Protein AF-A0A9C9NB02-F1 (afdb_monomer_lite)

Sequence (155 aa):
MDPIYIKGEVRAGHWSQAQEFPADEQEHFYAPAPTHLYPGLYALRVVGPSMDIIFPDKTILMVAPLHEYFGPIETGLFVIAQRVHDGLFETTVKQLEIIDGRYWLWPKSTRPEFISPIEIPPPEDWDTQPPTAGVAEGIYIIAVVVGSYRSEIPS

Structure (mmCIF, N/CA/C/O backbone):
data_AF-A0A9C9NB02-F1
#
_entry.id   AF-A0A9C9NB02-F1
#
loop_
_atom_site.group_PDB
_atom_site.id
_atom_site.type_symbol
_atom_site.label_atom_id
_atom_site.label_alt_id
_atom_site.label_comp_id
_atom_site.label_asym_id
_atom_site.label_entity_id
_atom_site.label_seq_id
_atom_site.pdbx_PDB_ins_code
_atom_site.Cartn_x
_atom_site.Cartn_y
_atom_site.Cartn_z
_atom_site.occupancy
_atom_site.B_iso_or_equiv
_atom_site.auth_seq_id
_atom_site.auth_comp_id
_atom_site.auth_asym_id
_atom_site.auth_atom_id
_atom_site.pdbx_PDB_model_num
ATOM 1 N N . MET A 1 1 ? -0.778 -7.088 24.717 1.00 76.75 1 MET A N 1
ATOM 2 C CA . MET A 1 1 ? -0.901 -6.891 23.262 1.00 76.75 1 MET A CA 1
ATOM 3 C C . MET A 1 1 ? -0.793 -5.408 23.043 1.00 76.75 1 MET A C 1
ATOM 5 O O . MET A 1 1 ? -1.555 -4.679 23.668 1.00 76.75 1 MET A O 1
ATOM 9 N N . ASP A 1 2 ? 0.188 -4.990 22.258 1.00 86.12 2 ASP A N 1
ATOM 10 C CA . ASP A 1 2 ? 0.408 -3.576 21.973 1.00 86.12 2 ASP A CA 1
ATOM 11 C C . ASP A 1 2 ? -0.630 -3.090 20.950 1.00 86.12 2 ASP A C 1
ATOM 13 O O . ASP A 1 2 ? -1.091 -3.894 20.130 1.00 86.12 2 ASP A O 1
ATOM 17 N N . PRO A 1 3 ? -1.065 -1.821 21.027 1.00 93.00 3 PRO A N 1
ATOM 18 C CA . PRO A 1 3 ? -1.988 -1.265 20.050 1.00 93.00 3 PRO A CA 1
ATOM 19 C C . PRO A 1 3 ? -1.316 -1.165 18.677 1.00 93.00 3 PRO A C 1
ATOM 21 O O . PRO A 1 3 ? -0.156 -0.769 18.568 1.00 93.00 3 PRO A O 1
ATOM 24 N N . ILE A 1 4 ? -2.067 -1.488 17.627 1.00 95.62 4 ILE A N 1
ATOM 25 C CA . ILE A 1 4 ? -1.642 -1.319 16.237 1.00 95.62 4 ILE A CA 1
ATOM 26 C C . ILE A 1 4 ? -2.368 -0.101 15.683 1.00 95.62 4 ILE A C 1
ATOM 28 O O . ILE A 1 4 ? -3.599 -0.090 15.609 1.00 95.62 4 ILE A O 1
ATOM 32 N N . TYR A 1 5 ? -1.605 0.921 15.307 1.00 97.06 5 TYR A N 1
ATOM 33 C CA . TYR A 1 5 ? -2.147 2.185 14.817 1.00 97.06 5 TYR A CA 1
ATOM 34 C C . TYR A 1 5 ? -2.460 2.118 13.326 1.00 97.06 5 TYR A C 1
ATOM 36 O O . TYR A 1 5 ? -1.623 1.706 12.521 1.00 97.06 5 TYR A O 1
ATOM 44 N N . ILE A 1 6 ? -3.663 2.554 12.964 1.00 97.31 6 ILE A N 1
ATOM 45 C CA . ILE A 1 6 ? -4.089 2.777 11.587 1.00 97.31 6 ILE A CA 1
ATOM 46 C C . ILE A 1 6 ? -3.586 4.161 11.194 1.00 97.31 6 ILE A C 1
ATOM 48 O O . ILE A 1 6 ? -4.174 5.181 11.548 1.00 97.31 6 ILE A O 1
ATOM 52 N N . LYS A 1 7 ? -2.467 4.185 10.475 1.00 97.50 7 LYS A N 1
ATOM 53 C CA . LYS A 1 7 ? -1.763 5.421 10.134 1.00 97.50 7 LYS A CA 1
ATOM 54 C C . LYS A 1 7 ? -2.278 6.095 8.875 1.00 97.50 7 LYS A C 1
ATOM 56 O O . LYS A 1 7 ? -1.855 7.199 8.581 1.00 97.50 7 LYS A O 1
ATOM 61 N N . GLY A 1 8 ? -3.151 5.45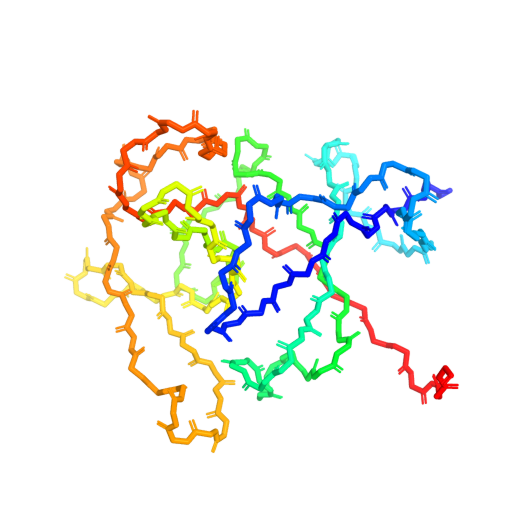6 8.108 1.00 96.69 8 GLY A N 1
ATOM 62 C CA . GLY A 1 8 ? -3.615 6.013 6.846 1.00 96.69 8 GLY A CA 1
ATOM 63 C C . GLY A 1 8 ? -4.461 5.041 6.044 1.00 96.69 8 GLY A C 1
ATOM 64 O O . GLY A 1 8 ? -4.931 4.012 6.543 1.00 96.69 8 GLY A O 1
ATOM 65 N N . GLU A 1 9 ? -4.616 5.369 4.768 1.00 97.38 9 GLU A N 1
ATOM 66 C CA . GLU A 1 9 ? -5.413 4.611 3.812 1.00 97.38 9 GLU A CA 1
ATOM 67 C C . GLU A 1 9 ? -4.578 4.161 2.617 1.00 97.38 9 GLU A C 1
ATOM 69 O O . GLU A 1 9 ? -3.658 4.846 2.170 1.00 97.38 9 GLU A O 1
ATOM 74 N N . VAL A 1 10 ? -4.954 3.013 2.057 1.00 97.62 10 VAL A N 1
ATOM 75 C CA . VAL A 1 10 ? -4.538 2.600 0.719 1.00 97.62 10 VAL A CA 1
ATOM 76 C C . VAL A 1 10 ? -5.717 2.742 -0.231 1.00 97.62 10 VAL A C 1
ATOM 78 O O . VAL A 1 10 ? -6.719 2.034 -0.117 1.00 97.62 10 VAL A O 1
ATOM 81 N N . ARG A 1 11 ? -5.598 3.674 -1.179 1.00 97.31 11 ARG A N 1
ATOM 82 C CA . ARG A 1 11 ? -6.671 4.068 -2.089 1.00 97.31 11 ARG A CA 1
ATOM 83 C C . ARG A 1 11 ? -6.122 4.343 -3.483 1.00 97.31 11 ARG A C 1
ATOM 85 O O . ARG A 1 11 ? -5.557 5.397 -3.753 1.00 97.31 11 ARG A O 1
ATOM 92 N N . ALA A 1 12 ? -6.338 3.395 -4.390 1.00 94.62 12 ALA A N 1
ATOM 93 C CA . ALA A 1 12 ? -5.976 3.583 -5.790 1.00 94.62 12 ALA A CA 1
ATOM 94 C C . ALA A 1 12 ? -6.796 4.715 -6.434 1.00 94.62 12 ALA A C 1
ATOM 96 O O . ALA A 1 12 ? -7.998 4.849 -6.200 1.00 94.62 12 ALA A O 1
ATOM 97 N N . GLY A 1 13 ? -6.126 5.514 -7.255 1.00 94.06 13 GLY A N 1
ATOM 98 C CA . GLY A 1 13 ? -6.627 6.708 -7.924 1.00 94.06 13 GLY A CA 1
ATOM 99 C C . GLY A 1 13 ? -6.657 7.968 -7.057 1.00 94.06 13 GLY A C 1
ATOM 100 O O . GLY A 1 13 ? -7.061 9.013 -7.562 1.00 94.06 13 GLY A O 1
ATOM 101 N N . HIS A 1 14 ? -6.268 7.901 -5.778 1.00 95.88 14 HIS A N 1
ATOM 102 C CA . HIS A 1 14 ? -6.333 9.042 -4.866 1.00 95.88 14 HIS A CA 1
ATOM 103 C C . HIS A 1 14 ? -4.944 9.593 -4.540 1.00 95.88 14 HIS A C 1
ATOM 105 O O . HIS A 1 14 ? -4.119 8.907 -3.941 1.00 95.88 14 HIS A O 1
ATOM 111 N N . TRP A 1 15 ? -4.730 10.860 -4.887 1.00 95.19 15 TRP A N 1
ATOM 112 C CA . TRP A 1 15 ? -3.475 11.579 -4.685 1.00 95.19 15 TRP A CA 1
ATOM 113 C C . TRP A 1 15 ? -3.594 12.537 -3.497 1.00 95.19 15 TRP A C 1
ATOM 115 O O . TRP A 1 15 ? -4.548 13.310 -3.416 1.00 95.19 15 TRP A O 1
ATOM 125 N N . SER A 1 16 ? -2.634 12.487 -2.576 1.00 92.75 16 SER A N 1
ATOM 126 C CA . SER A 1 16 ? -2.619 13.260 -1.328 1.00 92.75 16 SER A CA 1
ATOM 127 C C . SER A 1 16 ? -1.244 13.871 -1.069 1.00 92.75 16 SER A C 1
ATOM 129 O O . SER A 1 16 ? -0.225 13.301 -1.443 1.00 92.75 16 SER A O 1
ATOM 131 N N . GLN A 1 17 ? -1.198 15.016 -0.389 1.00 90.12 17 GLN A N 1
ATOM 132 C CA . GLN A 1 17 ? 0.057 15.583 0.123 1.00 90.12 17 GLN A CA 1
ATOM 133 C C . GLN A 1 17 ? 0.534 14.879 1.402 1.00 90.12 17 GLN A C 1
ATOM 135 O O . GLN A 1 17 ? 1.732 14.818 1.664 1.00 90.12 17 GLN A O 1
ATOM 140 N N . ALA A 1 18 ? -0.400 14.354 2.197 1.00 87.19 18 ALA A N 1
ATOM 141 C CA . ALA A 1 18 ? -0.111 13.629 3.429 1.00 87.19 18 ALA A CA 1
ATOM 142 C C . ALA A 1 18 ? -0.054 12.120 3.162 1.00 87.19 18 ALA A C 1
ATOM 144 O O . ALA A 1 18 ? -0.953 11.572 2.518 1.00 87.19 18 ALA A O 1
ATOM 145 N N . GLN A 1 19 ? 0.992 11.465 3.672 1.00 85.50 19 GLN A N 1
ATOM 146 C CA . GLN A 1 19 ? 1.167 10.009 3.593 1.00 85.50 19 GLN A CA 1
ATOM 147 C C . GLN A 1 19 ? 0.506 9.273 4.762 1.00 85.50 19 GLN A C 1
ATOM 149 O O . GLN A 1 19 ? 0.022 8.157 4.588 1.00 85.50 19 GLN A O 1
ATOM 154 N N . GLU A 1 20 ? 0.477 9.912 5.932 1.00 92.62 20 GLU A N 1
ATOM 155 C CA . GLU A 1 20 ? -0.130 9.404 7.158 1.00 92.62 20 GLU A CA 1
ATOM 156 C C . GLU A 1 20 ? -1.136 10.422 7.711 1.00 92.62 20 GLU A C 1
ATOM 158 O O . GLU A 1 20 ? -1.032 11.628 7.465 1.00 92.62 20 GLU A O 1
ATOM 163 N N . PHE A 1 21 ? -2.094 9.928 8.488 1.00 93.88 21 PHE A N 1
ATOM 164 C CA . PHE A 1 21 ? -2.966 10.737 9.321 1.00 93.88 21 PHE A CA 1
ATOM 165 C C . PHE A 1 21 ? -2.172 11.422 10.442 1.00 93.88 21 PHE A C 1
ATOM 167 O O . PHE A 1 21 ? -1.227 10.821 10.977 1.00 93.88 21 PHE A O 1
ATOM 174 N N . PRO A 1 22 ? -2.574 12.640 10.851 1.00 93.69 22 PRO A N 1
ATOM 175 C CA . PRO A 1 22 ? -2.103 13.261 12.085 1.00 93.69 22 PRO A CA 1
ATOM 176 C C . PRO A 1 22 ? -2.223 12.303 13.275 1.00 93.69 22 PRO A C 1
ATOM 178 O O . PRO A 1 22 ? -3.174 11.531 13.365 1.00 93.69 22 PRO A O 1
ATOM 181 N N . ALA A 1 23 ? -1.258 12.335 14.197 1.00 93.00 23 ALA A N 1
ATOM 182 C CA . ALA A 1 23 ? -1.173 11.352 15.283 1.00 93.00 23 ALA A CA 1
ATOM 183 C C . ALA A 1 23 ? -2.418 11.328 16.195 1.00 93.00 23 ALA A C 1
ATOM 185 O O . ALA A 1 23 ? -2.751 10.286 16.750 1.00 93.00 23 ALA A O 1
ATOM 186 N N . ASP A 1 24 ? -3.104 12.459 16.343 1.00 94.25 24 ASP A N 1
ATOM 187 C CA . ASP A 1 24 ? -4.352 12.616 17.094 1.00 94.25 24 ASP A CA 1
ATOM 188 C C . ASP A 1 24 ? -5.600 12.119 16.346 1.00 94.25 24 ASP A C 1
ATOM 190 O O . ASP A 1 24 ? -6.639 11.902 16.969 1.00 94.25 24 ASP A O 1
ATOM 194 N N . GLU A 1 25 ? -5.489 11.878 15.040 1.00 94.31 25 GLU A N 1
ATOM 195 C CA . GLU A 1 25 ? -6.531 11.288 14.193 1.00 94.31 25 GLU A CA 1
ATOM 196 C C . GLU A 1 25 ? -6.328 9.776 13.977 1.00 94.31 25 GLU A C 1
ATOM 198 O O . GLU A 1 25 ? -7.212 9.097 13.451 1.00 94.31 25 GLU A O 1
ATOM 203 N N . GLN A 1 26 ? -5.180 9.221 14.386 1.00 96.00 26 GLN A N 1
ATOM 204 C CA . GLN A 1 26 ? -4.883 7.799 14.219 1.00 96.00 26 GLN A CA 1
ATOM 205 C C . GLN A 1 26 ? -5.733 6.930 15.154 1.00 96.00 26 GLN A C 1
ATOM 207 O O . GLN A 1 26 ? -5.614 6.957 16.381 1.00 96.00 26 GLN A O 1
ATOM 212 N N . GLU A 1 27 ? -6.557 6.080 14.551 1.00 95.38 27 GLU A N 1
ATOM 213 C CA . GLU A 1 27 ? -7.257 5.007 15.249 1.00 95.38 27 GLU A CA 1
ATOM 214 C C . GLU A 1 27 ? -6.296 3.858 15.588 1.00 95.38 27 GLU A C 1
ATOM 216 O O . GLU A 1 27 ? -5.254 3.683 14.957 1.00 95.38 27 GLU A O 1
ATOM 221 N N . HIS A 1 28 ? -6.658 3.021 16.559 1.00 94.38 28 HIS A N 1
ATOM 222 C CA . HIS A 1 28 ? -5.907 1.807 16.864 1.00 94.38 28 HIS A CA 1
ATOM 223 C C . HIS A 1 28 ? -6.833 0.635 17.168 1.00 94.38 28 HIS A C 1
ATOM 225 O O . HIS A 1 28 ? -7.996 0.800 17.534 1.00 94.38 28 HIS A O 1
ATOM 231 N N . PHE A 1 29 ? -6.288 -0.566 17.039 1.00 92.50 29 PHE A N 1
ATOM 232 C CA . PHE A 1 29 ? -6.963 -1.806 17.392 1.00 92.50 29 PHE A CA 1
ATOM 233 C C . PHE A 1 29 ? -5.975 -2.790 18.020 1.00 92.50 29 PHE A C 1
ATOM 235 O O . PHE A 1 29 ? -4.760 -2.585 17.999 1.00 92.50 29 PHE A O 1
ATOM 242 N N . TYR A 1 30 ? -6.511 -3.871 18.583 1.00 91.94 30 TYR A N 1
ATOM 243 C CA . TYR A 1 30 ? -5.727 -4.962 19.149 1.00 91.94 30 TYR A CA 1
ATOM 244 C C . TYR A 1 30 ? -5.957 -6.230 18.332 1.00 91.94 30 TYR A C 1
ATOM 246 O O . TYR A 1 30 ? -7.096 -6.669 18.171 1.00 91.94 30 TYR A O 1
ATOM 254 N N . ALA A 1 31 ? -4.877 -6.836 17.845 1.00 90.38 31 ALA A N 1
ATOM 255 C CA . ALA A 1 31 ? -4.908 -8.114 17.145 1.00 90.38 31 ALA A CA 1
ATOM 256 C C . ALA A 1 31 ? -3.591 -8.879 17.356 1.00 90.38 31 ALA A C 1
ATOM 258 O O . ALA A 1 31 ? -2.565 -8.262 17.657 1.00 90.38 31 ALA A O 1
ATOM 259 N N . PRO A 1 32 ? -3.582 -10.212 17.181 1.00 90.25 32 PRO A N 1
ATOM 260 C CA . PRO A 1 32 ? -2.341 -10.959 17.045 1.00 90.25 32 PRO A CA 1
ATOM 261 C C . PRO A 1 32 ? -1.549 -10.438 15.841 1.00 90.25 32 PRO A C 1
ATOM 263 O O . PRO A 1 32 ? -2.007 -10.534 14.703 1.00 90.25 32 PRO A O 1
ATOM 266 N N . ALA A 1 33 ? -0.363 -9.897 16.099 1.00 89.44 33 ALA A N 1
ATOM 267 C CA . ALA A 1 33 ? 0.528 -9.377 15.075 1.00 89.44 33 ALA A CA 1
ATOM 268 C C . ALA A 1 33 ? 1.985 -9.736 15.393 1.00 89.44 33 ALA A C 1
ATOM 270 O O . ALA A 1 33 ? 2.361 -9.826 16.566 1.00 89.44 33 ALA A O 1
ATOM 271 N N . PRO A 1 34 ? 2.830 -9.927 14.369 1.00 89.69 34 PRO A N 1
ATOM 272 C CA . PRO A 1 34 ? 4.246 -10.235 14.538 1.00 89.69 34 PRO A CA 1
ATOM 273 C C . PRO A 1 34 ? 5.083 -8.996 14.925 1.00 89.69 34 PRO A C 1
ATOM 275 O O . PRO A 1 34 ? 6.148 -8.772 14.363 1.00 89.69 34 PRO A O 1
ATOM 278 N N . THR A 1 35 ? 4.646 -8.192 15.903 1.00 88.19 35 THR A N 1
ATOM 279 C CA . THR A 1 35 ? 5.342 -6.953 16.329 1.00 88.19 35 THR A CA 1
ATOM 280 C C . THR A 1 35 ? 6.753 -7.198 16.868 1.00 88.19 35 THR A C 1
ATOM 282 O O . THR A 1 35 ? 7.611 -6.329 16.790 1.00 88.19 35 THR A O 1
ATOM 285 N N . HIS A 1 36 ? 7.028 -8.401 17.379 1.00 88.94 36 HIS A N 1
ATOM 286 C CA . HIS A 1 36 ? 8.374 -8.815 17.784 1.00 88.94 36 HIS A CA 1
ATOM 287 C C . HIS A 1 36 ? 9.325 -9.034 16.595 1.00 88.94 36 HIS A C 1
ATOM 289 O O . HIS A 1 36 ? 10.534 -8.923 16.770 1.00 88.94 36 HIS A O 1
ATOM 295 N N . LEU A 1 37 ? 8.792 -9.366 15.411 1.00 91.81 37 LEU A N 1
ATOM 296 C CA . LEU A 1 37 ? 9.566 -9.473 14.170 1.00 91.81 37 LEU A CA 1
ATOM 297 C C . LEU A 1 37 ? 9.675 -8.119 13.464 1.00 91.81 37 LEU A C 1
ATOM 299 O O . LEU A 1 37 ? 10.694 -7.853 12.837 1.00 91.81 37 LEU A O 1
ATOM 303 N N . TYR A 1 38 ? 8.643 -7.279 13.591 1.00 94.81 38 TYR A N 1
ATOM 304 C CA . TYR A 1 38 ? 8.532 -5.982 12.921 1.00 94.81 38 TYR A CA 1
ATOM 305 C C . TYR A 1 38 ? 8.142 -4.893 13.937 1.00 94.81 38 TYR A C 1
ATOM 307 O O . TYR A 1 38 ? 6.949 -4.622 14.120 1.00 94.81 38 TYR A O 1
ATOM 315 N N . PRO A 1 39 ? 9.113 -4.300 14.656 1.00 93.06 39 PRO A N 1
ATOM 316 C CA . PRO A 1 39 ? 8.848 -3.280 15.672 1.00 93.06 39 PRO A CA 1
ATOM 317 C C . PRO A 1 39 ? 8.121 -2.038 15.140 1.00 93.06 39 PRO A C 1
ATOM 319 O O . PRO A 1 39 ? 7.351 -1.419 15.873 1.00 93.06 39 PRO A O 1
ATOM 322 N N . GLY A 1 40 ? 8.342 -1.683 13.875 1.00 94.44 40 GLY A N 1
ATOM 323 C CA . GLY A 1 40 ? 7.697 -0.581 13.170 1.00 94.44 40 GLY A CA 1
ATOM 324 C C . GLY A 1 40 ? 6.378 -0.956 12.497 1.00 94.44 40 GLY A C 1
ATOM 325 O O . GLY A 1 40 ? 5.869 -0.156 11.712 1.00 94.44 40 GLY A O 1
ATOM 326 N N . LEU A 1 41 ? 5.818 -2.144 12.766 1.00 96.75 41 LEU A N 1
ATOM 327 C CA . LEU A 1 41 ? 4.536 -2.580 12.210 1.00 96.75 41 LEU A CA 1
ATOM 328 C C . LEU A 1 41 ? 3.437 -1.554 12.489 1.00 96.75 41 LEU A C 1
ATOM 330 O O . LEU A 1 41 ? 3.210 -1.128 13.621 1.00 96.75 41 LEU A O 1
ATOM 334 N N . TYR A 1 42 ? 2.707 -1.207 11.437 1.00 97.25 42 TYR A N 1
ATOM 335 C CA . TYR A 1 42 ? 1.555 -0.320 11.507 1.00 97.25 42 TYR A CA 1
ATOM 336 C C . TYR A 1 42 ? 0.423 -0.864 10.643 1.00 97.25 42 TYR A C 1
ATOM 338 O O . TYR A 1 42 ? 0.552 -1.923 10.023 1.00 97.25 42 TYR A O 1
ATOM 346 N N . ALA A 1 43 ? -0.707 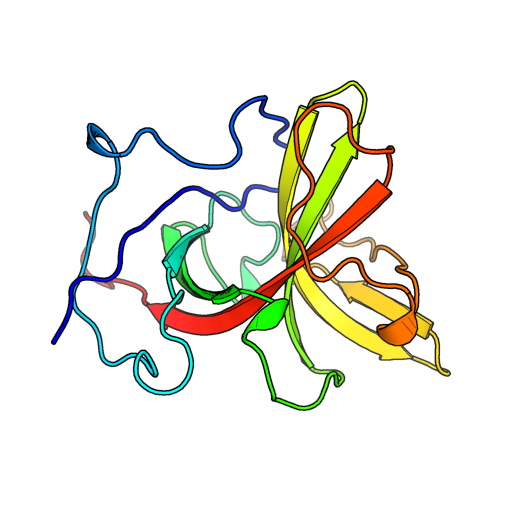-0.164 10.627 1.00 97.81 43 ALA A N 1
ATOM 347 C CA . ALA A 1 43 ? -1.845 -0.545 9.821 1.00 97.81 43 ALA A CA 1
ATOM 348 C C . ALA A 1 43 ? -2.283 0.525 8.824 1.00 97.81 43 ALA A C 1
ATOM 350 O O . ALA A 1 43 ? -2.128 1.725 9.049 1.00 97.81 43 ALA A O 1
ATOM 351 N N . LEU A 1 44 ? -2.875 0.059 7.726 1.00 98.12 44 LEU A N 1
ATOM 352 C CA . LEU A 1 44 ? -3.498 0.879 6.692 1.00 98.12 44 LEU A CA 1
ATOM 353 C C . LEU A 1 44 ? -4.893 0.344 6.392 1.00 98.12 44 LEU A C 1
ATOM 355 O O . LEU A 1 44 ? -5.103 -0.869 6.315 1.00 98.12 44 LEU A O 1
ATOM 359 N N . ARG A 1 45 ? -5.851 1.246 6.195 1.00 97.88 45 ARG A N 1
ATOM 360 C CA . ARG A 1 45 ? -7.219 0.884 5.820 1.00 97.88 45 ARG A CA 1
ATOM 361 C C . ARG A 1 45 ? -7.368 0.846 4.305 1.00 97.88 45 ARG A C 1
ATOM 363 O O . ARG A 1 45 ? -7.010 1.796 3.616 1.00 97.88 45 ARG A O 1
ATOM 370 N N . VAL A 1 46 ? -7.924 -0.239 3.780 1.00 98.00 46 VAL A N 1
ATOM 371 C CA . VAL A 1 46 ? -8.272 -0.337 2.359 1.00 98.00 46 VAL A CA 1
ATOM 372 C C . VAL A 1 46 ? -9.487 0.527 2.068 1.00 98.00 46 VAL A C 1
ATOM 374 O O . VAL A 1 46 ? -10.518 0.377 2.726 1.00 98.00 46 VAL A O 1
ATOM 377 N N . VAL A 1 47 ? -9.369 1.389 1.059 1.00 97.38 47 VAL A N 1
ATOM 378 C CA . VAL A 1 47 ? -10.479 2.190 0.542 1.00 97.38 47 VAL A CA 1
ATOM 379 C C . VAL A 1 47 ? -10.631 1.969 -0.956 1.00 97.38 47 VAL A C 1
ATOM 381 O O . VAL A 1 47 ? -9.729 2.231 -1.757 1.00 97.38 47 VAL A O 1
ATOM 384 N N . GLY A 1 48 ? -11.820 1.524 -1.342 1.00 96.06 48 GLY A N 1
ATOM 385 C CA . GLY A 1 48 ? -12.187 1.270 -2.725 1.00 96.06 48 GLY A CA 1
ATOM 386 C C . GLY A 1 48 ? -11.762 -0.108 -3.250 1.00 96.06 48 GLY A C 1
ATOM 387 O O . GLY A 1 48 ? -11.168 -0.920 -2.542 1.00 96.06 48 GLY A O 1
ATOM 388 N N . PRO A 1 49 ? -12.084 -0.407 -4.520 1.00 96.94 49 PRO A N 1
ATOM 389 C CA . PRO A 1 49 ? -12.187 -1.791 -4.972 1.00 96.94 49 PRO A CA 1
ATOM 390 C C . PRO A 1 49 ? -10.935 -2.347 -5.669 1.00 96.94 49 PRO A C 1
ATOM 392 O O . PRO A 1 49 ? -11.002 -3.426 -6.248 1.00 96.94 49 PRO A O 1
ATOM 395 N N . SER A 1 50 ? -9.785 -1.660 -5.639 1.00 97.19 50 SER A N 1
ATOM 396 C CA . SER A 1 50 ? -8.595 -2.078 -6.416 1.00 97.19 50 SER A CA 1
ATOM 397 C C . SER A 1 50 ? -8.001 -3.442 -6.022 1.00 97.19 50 SER A C 1
ATOM 399 O O . SER A 1 50 ? -7.210 -4.012 -6.775 1.00 97.19 50 SER A O 1
ATOM 401 N N . MET A 1 51 ? -8.400 -3.965 -4.860 1.00 98.00 51 MET A N 1
ATOM 402 C CA . MET A 1 51 ? -8.031 -5.283 -4.344 1.00 98.00 51 MET A CA 1
ATOM 403 C C . MET A 1 51 ? -9.246 -6.064 -3.807 1.00 98.00 51 MET A C 1
ATOM 405 O O . MET A 1 51 ? -9.053 -6.978 -3.014 1.00 98.00 51 MET A O 1
ATOM 409 N N . ASP A 1 52 ? -10.482 -5.734 -4.204 1.00 97.12 52 ASP A N 1
ATOM 410 C CA . ASP A 1 52 ? -11.719 -6.256 -3.586 1.00 97.12 52 ASP A CA 1
ATOM 411 C C . ASP A 1 52 ? -11.871 -7.788 -3.584 1.00 97.12 52 ASP A C 1
ATOM 413 O O . ASP A 1 52 ? -12.547 -8.325 -2.706 1.00 97.12 52 ASP A O 1
ATOM 417 N N . ILE A 1 53 ? -11.215 -8.503 -4.504 1.00 97.38 53 ILE A N 1
ATOM 418 C CA . ILE A 1 53 ? -11.203 -9.974 -4.532 1.00 97.38 53 ILE A CA 1
ATOM 419 C C . ILE A 1 53 ? -10.498 -10.549 -3.292 1.00 97.38 53 ILE A C 1
ATOM 421 O O . ILE A 1 53 ? -10.874 -11.617 -2.811 1.00 97.38 53 ILE A O 1
ATOM 425 N N . ILE A 1 54 ? -9.477 -9.856 -2.777 1.00 97.56 54 ILE A N 1
ATOM 426 C CA . ILE A 1 54 ? -8.635 -10.318 -1.661 1.00 97.56 54 ILE A CA 1
ATOM 427 C C . ILE A 1 54 ? -8.864 -9.479 -0.402 1.00 97.56 54 ILE A C 1
ATOM 429 O O . ILE A 1 54 ? -9.078 -10.017 0.682 1.00 97.56 54 ILE A O 1
ATOM 433 N N . PHE A 1 55 ? -8.835 -8.158 -0.553 1.00 97.56 55 PHE A N 1
ATOM 434 C CA . PHE A 1 55 ? -9.040 -7.173 0.496 1.00 97.56 55 PHE A CA 1
ATOM 435 C C . PHE A 1 55 ? -10.234 -6.288 0.129 1.00 97.56 55 PHE A C 1
ATOM 437 O O . PHE A 1 55 ? -10.066 -5.260 -0.535 1.00 97.56 55 PHE A O 1
ATOM 444 N N . PRO A 1 56 ? -11.453 -6.671 0.546 1.00 96.25 56 PRO A N 1
ATOM 445 C CA . PRO A 1 56 ? -12.623 -5.818 0.408 1.00 96.25 56 PRO A CA 1
ATOM 446 C C . PRO A 1 56 ? -12.433 -4.466 1.099 1.00 96.25 56 PRO A C 1
ATOM 448 O O . PRO A 1 56 ? -11.599 -4.318 1.999 1.00 96.25 56 PRO A O 1
ATOM 451 N N . ASP A 1 57 ? -13.255 -3.497 0.706 1.00 95.94 57 ASP A N 1
ATOM 452 C CA . ASP A 1 57 ? -13.308 -2.174 1.328 1.00 95.94 57 ASP A CA 1
ATOM 453 C C . ASP A 1 57 ? -13.360 -2.274 2.865 1.00 95.94 57 ASP A C 1
ATOM 455 O O . ASP A 1 57 ? -14.020 -3.160 3.418 1.00 95.94 57 ASP A O 1
ATOM 459 N N . LYS A 1 58 ? -12.644 -1.371 3.547 1.00 95.38 58 LYS A N 1
ATOM 460 C CA . LYS A 1 58 ? -12.468 -1.313 5.012 1.00 95.38 58 LYS A CA 1
ATOM 461 C C . LYS A 1 58 ? -11.624 -2.424 5.639 1.00 95.38 58 LYS A C 1
ATOM 463 O O . LYS A 1 58 ? -11.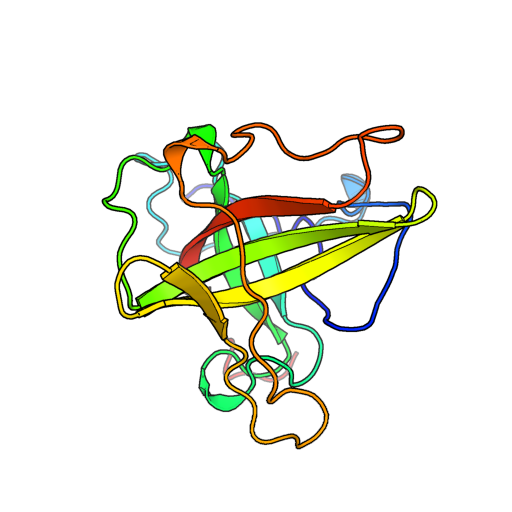460 -2.424 6.859 1.00 95.38 58 LYS A O 1
ATOM 468 N N . THR A 1 59 ? -11.054 -3.340 4.854 1.00 97.19 59 THR A N 1
ATOM 469 C CA . THR A 1 59 ? -10.048 -4.276 5.380 1.00 97.19 59 THR A CA 1
ATOM 470 C C . THR A 1 59 ? -8.887 -3.491 5.989 1.00 97.19 59 THR A C 1
ATOM 472 O O . THR A 1 59 ? -8.390 -2.539 5.386 1.00 97.19 59 THR A O 1
ATOM 475 N N . ILE A 1 60 ? -8.444 -3.889 7.179 1.00 97.38 60 ILE A N 1
ATOM 476 C CA . ILE A 1 60 ? -7.269 -3.320 7.836 1.00 97.38 60 ILE A CA 1
ATOM 477 C C . ILE A 1 60 ? -6.071 -4.208 7.522 1.00 97.38 60 ILE A C 1
ATOM 479 O O . ILE A 1 60 ? -6.074 -5.395 7.838 1.00 97.38 60 ILE A O 1
ATOM 483 N N . LEU A 1 61 ? -5.051 -3.645 6.886 1.00 98.19 61 LEU A N 1
ATOM 484 C CA . LEU A 1 61 ? -3.805 -4.334 6.564 1.00 98.19 61 LEU A CA 1
ATOM 485 C C . LEU A 1 61 ? -2.792 -4.048 7.659 1.00 98.19 61 LEU A C 1
ATOM 487 O O . LEU A 1 61 ? -2.543 -2.886 7.946 1.00 98.19 61 LEU A O 1
ATOM 491 N N . MET A 1 62 ? -2.194 -5.086 8.236 1.00 97.88 62 MET A N 1
ATOM 492 C CA . MET A 1 62 ? -1.014 -4.966 9.091 1.00 97.88 62 MET A CA 1
ATOM 493 C C . MET A 1 62 ? 0.215 -5.084 8.202 1.00 97.88 62 MET A C 1
ATOM 495 O O . MET A 1 62 ? 0.369 -6.078 7.485 1.00 97.88 62 MET A O 1
ATOM 499 N N . VAL A 1 63 ? 1.068 -4.069 8.226 1.00 98.19 63 VAL A N 1
ATOM 500 C CA . VAL A 1 63 ? 2.170 -3.932 7.279 1.00 98.19 63 VAL A CA 1
ATOM 501 C C . VAL A 1 63 ? 3.492 -3.765 8.015 1.00 98.19 63 VAL A C 1
ATOM 503 O O . VAL A 1 63 ? 3.590 -3.012 8.983 1.00 98.19 63 VAL A O 1
ATOM 506 N N . ALA A 1 64 ? 4.506 -4.494 7.560 1.00 97.62 64 ALA A N 1
ATOM 507 C CA . ALA A 1 64 ? 5.884 -4.328 7.995 1.00 97.62 64 ALA A CA 1
ATOM 508 C C . ALA A 1 64 ? 6.568 -3.313 7.067 1.00 97.62 64 ALA A C 1
ATOM 510 O O . ALA A 1 64 ? 6.514 -3.515 5.847 1.00 97.62 64 ALA A O 1
ATOM 511 N N . PRO A 1 65 ? 7.197 -2.242 7.591 1.00 97.12 65 PRO A N 1
ATOM 512 C CA . PRO A 1 65 ? 8.017 -1.347 6.778 1.00 97.12 65 PRO A CA 1
ATOM 513 C C . PRO A 1 65 ? 9.047 -2.142 5.972 1.00 97.12 65 PRO A C 1
ATOM 515 O O . PRO A 1 65 ? 9.618 -3.101 6.491 1.00 97.12 65 PRO A O 1
ATOM 518 N N . LEU A 1 66 ? 9.303 -1.759 4.717 1.00 96.69 66 LEU A N 1
ATOM 519 C CA . LEU A 1 66 ? 10.168 -2.551 3.833 1.00 96.69 66 LEU A CA 1
ATOM 520 C C . LEU A 1 66 ? 11.568 -2.775 4.436 1.00 96.69 66 LEU A C 1
ATOM 522 O O . LEU A 1 66 ? 12.078 -3.888 4.382 1.00 96.69 66 LEU A O 1
ATOM 526 N N . HIS A 1 67 ? 12.154 -1.758 5.077 1.00 94.88 67 HIS A N 1
ATOM 527 C CA . HIS A 1 67 ? 13.463 -1.860 5.738 1.00 94.88 67 HIS A CA 1
ATOM 528 C C . HIS A 1 67 ? 13.495 -2.798 6.961 1.00 94.88 67 HIS A C 1
ATOM 530 O O . HIS A 1 67 ? 14.578 -3.161 7.415 1.00 94.88 67 HIS A O 1
ATOM 536 N N . GLU A 1 68 ? 12.337 -3.190 7.500 1.00 95.88 68 GLU A N 1
ATOM 537 C CA . GLU A 1 68 ? 12.213 -4.186 8.573 1.00 95.88 68 GLU A CA 1
ATOM 538 C C . GLU A 1 68 ? 11.772 -5.562 8.050 1.00 95.88 68 GLU A C 1
ATOM 540 O O . GLU A 1 68 ? 11.715 -6.531 8.807 1.00 95.88 68 GLU A O 1
ATOM 545 N N . TYR A 1 69 ? 11.425 -5.684 6.768 1.00 95.75 69 TYR A N 1
ATOM 546 C CA . TYR A 1 69 ? 10.968 -6.944 6.204 1.00 95.75 69 TYR A CA 1
ATOM 547 C C . TYR A 1 69 ? 12.154 -7.823 5.784 1.00 95.75 69 TYR A C 1
ATOM 549 O O . TYR A 1 69 ? 12.835 -7.552 4.802 1.00 95.75 69 TYR A O 1
ATOM 557 N N . PHE A 1 70 ? 12.370 -8.921 6.514 1.00 90.75 70 PHE A N 1
ATOM 558 C CA . PHE A 1 70 ? 13.467 -9.871 6.262 1.00 90.75 70 PHE A CA 1
ATOM 559 C C . PHE A 1 70 ? 13.035 -11.157 5.533 1.00 90.75 70 PHE A C 1
ATOM 561 O O . PHE A 1 70 ? 13.811 -12.109 5.447 1.00 90.75 70 PHE A O 1
ATOM 568 N N . GLY A 1 71 ? 11.786 -11.228 5.062 1.00 93.69 71 GLY A N 1
ATOM 569 C CA . GLY A 1 71 ? 11.295 -12.366 4.281 1.00 93.69 71 GLY A CA 1
ATOM 570 C C . GLY A 1 71 ? 11.788 -12.336 2.827 1.00 93.69 71 GLY A C 1
ATOM 571 O O . GLY A 1 71 ? 12.274 -11.304 2.362 1.00 93.69 71 GLY A O 1
ATOM 572 N N . PRO A 1 72 ? 11.671 -13.452 2.086 1.00 95.19 72 PRO A N 1
ATOM 573 C CA . PRO A 1 72 ? 11.989 -13.469 0.662 1.00 95.19 72 PRO A CA 1
ATOM 574 C C . PRO A 1 72 ? 11.020 -12.577 -0.124 1.00 95.19 72 PRO A C 1
ATOM 576 O O . PRO A 1 72 ? 9.824 -12.564 0.152 1.00 95.19 72 PRO A O 1
ATOM 579 N N . ILE A 1 73 ? 11.527 -11.860 -1.130 1.00 96.56 73 ILE A N 1
ATOM 580 C CA . ILE A 1 73 ? 10.696 -11.110 -2.078 1.00 96.56 73 ILE A CA 1
ATOM 581 C C . ILE A 1 73 ? 10.314 -12.043 -3.224 1.00 96.56 73 ILE A C 1
ATOM 583 O O . ILE A 1 73 ? 11.114 -12.309 -4.121 1.00 96.56 73 ILE A O 1
ATOM 587 N N . GLU A 1 74 ? 9.094 -12.566 -3.167 1.00 97.25 74 GLU A N 1
ATOM 588 C CA . GLU A 1 74 ? 8.607 -13.603 -4.074 1.00 97.25 74 GLU A CA 1
ATOM 589 C C . GLU A 1 74 ? 7.192 -13.318 -4.591 1.00 97.25 74 GLU A C 1
ATOM 591 O O . GLU A 1 74 ? 6.449 -12.492 -4.050 1.00 97.25 74 GLU A O 1
ATOM 596 N N . THR A 1 75 ? 6.821 -14.011 -5.670 1.00 98.25 75 THR A N 1
ATOM 597 C CA . THR A 1 75 ? 5.462 -13.984 -6.215 1.00 98.25 75 THR A CA 1
ATOM 598 C C . THR A 1 75 ? 4.433 -14.302 -5.134 1.00 98.25 75 THR A C 1
ATOM 600 O O . THR A 1 75 ? 4.574 -15.260 -4.379 1.00 98.25 75 THR A O 1
ATOM 603 N N . GLY A 1 76 ? 3.354 -13.526 -5.110 1.00 98.06 76 GLY A N 1
ATOM 604 C CA . GLY A 1 76 ? 2.218 -13.733 -4.226 1.00 98.06 76 GLY A CA 1
ATOM 605 C C . GLY A 1 76 ? 2.178 -12.781 -3.034 1.00 98.06 76 GLY A C 1
ATOM 606 O O . GLY A 1 76 ? 1.097 -12.609 -2.463 1.00 98.06 76 GLY A O 1
ATOM 607 N N . LEU A 1 77 ? 3.295 -12.120 -2.696 1.00 98.31 77 LEU A N 1
ATOM 608 C CA . LEU A 1 77 ? 3.324 -11.097 -1.649 1.00 98.31 77 LEU A CA 1
ATOM 609 C C . LEU A 1 77 ? 2.351 -9.962 -1.957 1.00 98.31 77 LEU A C 1
ATOM 611 O O . LEU A 1 77 ? 2.216 -9.534 -3.100 1.00 98.31 77 LEU A O 1
ATOM 615 N N . PHE A 1 78 ? 1.718 -9.418 -0.924 1.00 98.75 78 PHE A N 1
ATOM 616 C CA . PHE A 1 78 ? 0.986 -8.163 -1.043 1.00 98.75 78 PHE A CA 1
ATOM 617 C C . PHE A 1 78 ? 1.850 -7.037 -0.499 1.00 98.75 78 PHE A C 1
ATOM 619 O O . PHE A 1 78 ? 2.375 -7.128 0.610 1.00 98.75 78 PHE A O 1
ATOM 626 N N . VAL A 1 79 ? 1.995 -5.978 -1.282 1.00 98.62 79 VAL A N 1
ATOM 627 C CA . VAL A 1 79 ? 2.881 -4.857 -0.968 1.00 98.62 79 VAL A CA 1
ATOM 628 C C . VAL A 1 79 ? 2.117 -3.547 -0.993 1.00 98.62 79 VAL A C 1
ATOM 630 O O . VAL A 1 79 ? 1.126 -3.395 -1.715 1.00 98.62 79 VAL A O 1
ATOM 633 N N . ILE A 1 80 ? 2.597 -2.598 -0.197 1.00 98.50 80 ILE A N 1
ATOM 634 C CA . ILE A 1 80 ? 2.164 -1.210 -0.235 1.00 98.50 80 ILE A CA 1
ATOM 635 C C . ILE A 1 80 ? 3.113 -0.464 -1.162 1.00 98.50 80 ILE A C 1
ATOM 637 O O . ILE A 1 80 ? 4.312 -0.373 -0.896 1.00 98.50 80 ILE A O 1
ATOM 641 N N . ALA A 1 81 ? 2.559 0.055 -2.250 1.00 97.62 81 ALA A N 1
ATOM 642 C CA . ALA A 1 81 ? 3.267 0.876 -3.212 1.00 97.62 81 ALA A CA 1
ATOM 643 C C . ALA A 1 81 ? 2.809 2.327 -3.081 1.00 97.62 81 ALA A C 1
ATOM 645 O O . ALA A 1 81 ? 1.605 2.594 -3.018 1.00 97.62 81 ALA A O 1
ATOM 646 N N . GLN A 1 82 ? 3.757 3.256 -3.086 1.00 96.62 82 GLN A N 1
ATOM 647 C CA . GLN A 1 82 ? 3.493 4.683 -3.127 1.00 96.62 82 GLN A CA 1
ATOM 648 C C . GLN A 1 82 ? 4.028 5.266 -4.430 1.00 96.62 82 GLN A C 1
ATOM 650 O O . GLN A 1 82 ? 5.208 5.121 -4.751 1.00 96.62 82 GLN A O 1
ATOM 655 N N . ARG A 1 83 ? 3.148 5.902 -5.201 1.00 95.44 83 ARG A N 1
ATOM 656 C CA . ARG A 1 83 ? 3.525 6.621 -6.420 1.00 95.44 83 ARG A CA 1
ATOM 657 C C . ARG A 1 83 ? 3.691 8.094 -6.099 1.00 95.44 83 ARG A C 1
ATOM 659 O O . ARG A 1 83 ? 2.855 8.653 -5.396 1.00 95.44 83 ARG A O 1
ATOM 666 N N . VAL A 1 84 ? 4.744 8.698 -6.635 1.00 95.69 84 VAL A N 1
ATOM 667 C CA . VAL A 1 84 ? 5.049 10.122 -6.470 1.00 95.69 84 VAL A CA 1
ATOM 668 C C . VAL A 1 84 ? 4.898 10.817 -7.813 1.00 95.69 84 VAL A C 1
ATOM 670 O O . VAL A 1 84 ? 5.523 10.397 -8.788 1.00 95.69 84 VAL A O 1
ATOM 673 N N . HIS A 1 85 ? 4.077 11.863 -7.854 1.00 94.88 85 HIS A N 1
ATOM 674 C CA . HIS A 1 85 ? 3.873 12.696 -9.037 1.00 94.88 85 HIS A CA 1
ATOM 675 C C . HIS A 1 85 ? 3.487 14.114 -8.617 1.00 94.88 85 HIS A C 1
ATOM 677 O O . HIS A 1 85 ? 2.607 14.272 -7.770 1.00 94.88 85 HIS A O 1
ATOM 683 N N . ASP A 1 86 ? 4.155 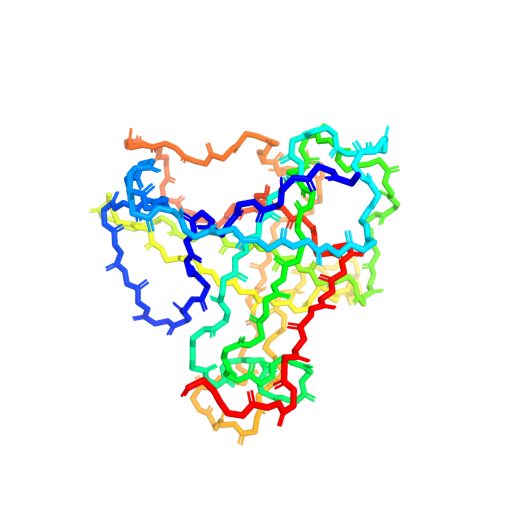15.134 -9.161 1.00 92.88 86 ASP A N 1
ATOM 684 C CA . ASP A 1 86 ? 3.896 16.551 -8.843 1.00 92.88 86 ASP A CA 1
ATOM 685 C C . ASP A 1 86 ? 3.840 16.863 -7.326 1.00 92.88 86 ASP A C 1
ATOM 687 O O . ASP A 1 86 ? 3.056 17.685 -6.847 1.00 92.88 86 ASP A O 1
ATOM 691 N N . GLY A 1 87 ? 4.677 16.181 -6.533 1.00 89.25 87 GLY A N 1
ATOM 692 C CA . GLY A 1 87 ? 4.726 16.336 -5.072 1.00 89.25 87 GLY A CA 1
ATOM 693 C C . GLY A 1 87 ? 3.534 15.732 -4.316 1.00 89.25 87 GLY A C 1
ATOM 694 O O . GLY A 1 87 ? 3.398 15.964 -3.114 1.00 89.25 87 GLY A O 1
ATOM 695 N N . LEU A 1 88 ? 2.681 14.967 -4.998 1.00 94.38 88 LEU A N 1
ATOM 696 C CA . LEU A 1 88 ? 1.587 14.197 -4.420 1.00 94.38 88 LEU A CA 1
ATOM 697 C C . LEU A 1 88 ? 1.946 12.714 -4.339 1.00 94.38 88 LEU A C 1
ATOM 699 O O . LEU A 1 88 ? 2.725 12.193 -5.139 1.00 94.38 88 LEU A O 1
ATOM 703 N N . PHE A 1 89 ? 1.306 12.033 -3.396 1.00 95.06 89 PHE A N 1
ATOM 704 C CA . PHE A 1 89 ? 1.458 10.613 -3.128 1.00 95.06 89 PHE A CA 1
ATOM 705 C C . PHE A 1 89 ? 0.152 9.869 -3.402 1.00 95.06 89 PHE A C 1
ATOM 707 O O . PHE A 1 89 ? -0.906 10.248 -2.897 1.00 95.06 89 PHE A O 1
ATOM 714 N N . GLU A 1 90 ? 0.230 8.776 -4.153 1.00 96.50 90 GLU A N 1
ATOM 715 C CA . GLU A 1 90 ? -0.836 7.779 -4.257 1.00 96.50 90 GLU A CA 1
ATOM 716 C C . GLU A 1 90 ? -0.376 6.497 -3.557 1.00 96.50 90 GLU A C 1
ATOM 718 O O . GLU A 1 90 ? 0.507 5.796 -4.055 1.00 96.50 90 GLU A O 1
ATOM 723 N N . THR A 1 91 ? -0.977 6.171 -2.412 1.00 97.50 91 THR A N 1
ATOM 724 C CA . THR A 1 91 ? -0.677 4.941 -1.663 1.00 97.50 91 THR A CA 1
ATOM 725 C C . THR A 1 91 ? -1.672 3.851 -2.043 1.00 97.50 91 THR A C 1
ATOM 727 O O . THR A 1 91 ? -2.883 4.017 -1.886 1.00 97.50 91 THR A O 1
ATOM 730 N N . THR A 1 92 ? -1.189 2.703 -2.515 1.00 97.56 92 THR A N 1
ATOM 731 C CA . THR A 1 92 ? -2.044 1.581 -2.923 1.00 97.56 92 THR A CA 1
ATOM 732 C C . THR A 1 92 ? -1.491 0.241 -2.451 1.00 97.56 92 THR A C 1
ATOM 734 O O . THR A 1 92 ? -0.290 0.089 -2.260 1.00 97.56 92 THR A O 1
ATOM 737 N N . VAL A 1 93 ? -2.364 -0.756 -2.311 1.00 98.69 93 VAL A N 1
ATOM 738 C CA . VAL A 1 93 ? -1.976 -2.162 -2.129 1.00 98.69 93 VAL A CA 1
ATOM 739 C C . VAL A 1 93 ? -2.098 -2.915 -3.458 1.00 98.69 93 VAL A C 1
ATOM 741 O O . VAL A 1 93 ? -3.034 -2.659 -4.228 1.00 98.69 93 VAL A O 1
ATOM 744 N N . LYS A 1 94 ? -1.146 -3.810 -3.746 1.00 98.56 94 LYS A N 1
ATOM 745 C CA . LYS A 1 94 ? -1.099 -4.67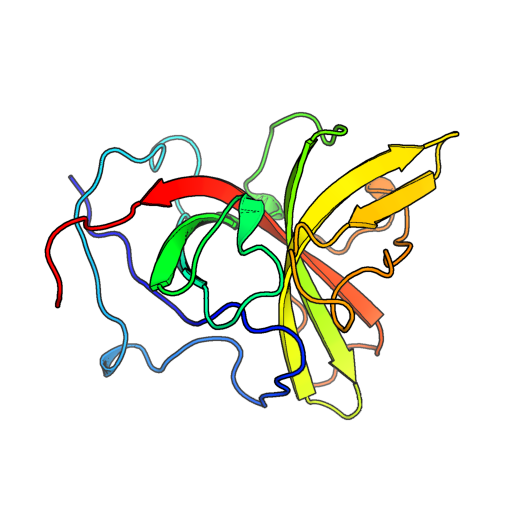5 -4.942 1.00 98.56 94 LYS A CA 1
ATOM 746 C C . LYS A 1 94 ? -0.487 -6.036 -4.602 1.00 98.56 94 LYS A C 1
ATOM 748 O O . LYS A 1 94 ? 0.222 -6.148 -3.604 1.00 98.56 94 LYS A O 1
ATOM 753 N N . GLN A 1 95 ? -0.751 -7.059 -5.417 1.00 98.69 95 GLN A N 1
ATOM 754 C CA . GLN A 1 95 ? 0.001 -8.318 -5.361 1.00 98.69 95 GLN A CA 1
ATOM 755 C C . GLN A 1 95 ? 1.261 -8.206 -6.222 1.00 98.69 95 GLN A C 1
ATOM 757 O O . GLN A 1 95 ? 1.180 -7.776 -7.369 1.00 98.69 95 GLN A O 1
ATOM 762 N N . LEU A 1 96 ? 2.404 -8.605 -5.681 1.00 98.75 96 LEU A N 1
ATOM 763 C CA . LEU A 1 96 ? 3.649 -8.758 -6.410 1.00 98.75 96 LEU A CA 1
ATOM 764 C C . LEU A 1 96 ? 3.629 -10.072 -7.197 1.00 98.75 96 LEU A C 1
ATOM 766 O O . LEU A 1 96 ? 3.407 -11.139 -6.629 1.00 98.75 96 LEU A O 1
ATOM 770 N N . GLU A 1 97 ? 3.903 -10.000 -8.492 1.00 98.50 97 GLU A N 1
ATOM 771 C CA . GLU A 1 97 ? 4.096 -11.160 -9.363 1.00 98.50 97 GLU A CA 1
ATOM 772 C C . GLU A 1 97 ? 5.439 -11.027 -10.078 1.00 98.50 97 GLU A C 1
ATOM 774 O O . GLU A 1 97 ? 5.746 -9.979 -10.650 1.00 98.50 97 GLU A O 1
ATOM 779 N N . ILE A 1 98 ? 6.222 -12.100 -10.068 1.00 98.31 98 ILE A N 1
ATOM 780 C CA . ILE A 1 98 ? 7.491 -12.201 -10.783 1.00 98.31 98 ILE A CA 1
ATOM 781 C C . ILE A 1 98 ? 7.271 -13.122 -11.981 1.00 98.31 98 ILE A C 1
ATOM 783 O O . ILE A 1 98 ? 7.039 -14.320 -11.820 1.00 98.31 98 ILE A O 1
ATOM 787 N N . ILE A 1 99 ? 7.319 -12.558 -13.187 1.00 98.00 99 ILE A N 1
ATOM 788 C CA . ILE A 1 99 ? 7.046 -13.264 -14.446 1.00 98.00 99 ILE A CA 1
ATOM 789 C C . ILE A 1 99 ? 8.239 -13.043 -15.367 1.00 98.00 99 ILE A C 1
ATOM 791 O O . ILE A 1 99 ? 8.560 -11.902 -15.694 1.00 98.00 99 ILE A O 1
ATOM 795 N N . ASP A 1 100 ? 8.915 -14.125 -15.756 1.00 96.69 100 ASP A N 1
ATOM 796 C CA . ASP A 1 100 ? 10.111 -14.092 -16.611 1.00 96.69 100 ASP A CA 1
ATOM 797 C C . ASP A 1 100 ? 11.206 -13.129 -16.101 1.00 96.69 100 ASP A C 1
ATOM 799 O O . ASP A 1 100 ? 11.859 -12.430 -16.872 1.00 96.69 100 ASP A O 1
ATOM 803 N N . GLY A 1 101 ? 11.383 -13.063 -14.774 1.00 96.06 101 GLY A N 1
ATOM 804 C CA . GLY A 1 101 ? 12.359 -12.186 -14.111 1.00 96.06 101 GLY A CA 1
ATOM 805 C C . GLY A 1 101 ? 11.948 -10.712 -14.013 1.00 96.06 101 GLY A C 1
ATOM 806 O O . GLY A 1 101 ? 12.734 -9.899 -13.537 1.00 96.06 101 GLY A O 1
ATOM 807 N N . ARG A 1 102 ? 10.733 -10.354 -14.444 1.00 98.12 102 ARG A N 1
ATOM 808 C CA . ARG A 1 102 ? 10.172 -8.999 -14.340 1.00 98.12 102 ARG A CA 1
ATOM 809 C C . ARG A 1 102 ? 9.186 -8.917 -13.184 1.00 98.12 102 ARG A C 1
ATOM 811 O O . ARG A 1 102 ? 8.443 -9.868 -12.941 1.00 98.12 102 ARG A O 1
ATOM 818 N N . TYR A 1 103 ? 9.155 -7.771 -12.515 1.00 98.38 103 TYR A N 1
ATOM 819 C CA . TYR A 1 103 ? 8.382 -7.550 -11.298 1.00 98.38 103 TYR A CA 1
ATOM 820 C C . TYR A 1 103 ? 7.151 -6.705 -11.606 1.00 98.38 103 TYR A C 1
ATOM 822 O O . TYR A 1 103 ? 7.244 -5.626 -12.191 1.00 98.38 103 TYR A O 1
ATOM 830 N N . TRP A 1 104 ? 5.984 -7.201 -11.208 1.00 98.56 104 TRP A N 1
ATOM 831 C CA . TRP A 1 104 ? 4.698 -6.600 -11.533 1.00 98.56 104 TRP A CA 1
ATOM 832 C C . TRP A 1 104 ? 3.841 -6.418 -10.291 1.00 98.56 104 TRP A C 1
ATOM 834 O O . TRP A 1 104 ? 3.695 -7.328 -9.480 1.00 98.56 104 TRP A O 1
ATOM 844 N N . LEU A 1 105 ? 3.199 -5.261 -10.191 1.00 98.56 105 LEU A N 1
ATOM 845 C CA . LEU A 1 105 ? 2.179 -4.954 -9.204 1.00 98.56 105 LEU A CA 1
ATOM 846 C C . LEU A 1 105 ? 0.797 -5.164 -9.813 1.00 98.56 105 LEU A C 1
ATOM 848 O O . LEU A 1 105 ? 0.295 -4.329 -10.569 1.00 98.56 105 LEU A O 1
ATOM 852 N N . TRP A 1 106 ? 0.172 -6.280 -9.467 1.00 98.44 106 TRP A N 1
ATOM 853 C CA . TRP A 1 106 ? -1.142 -6.661 -9.956 1.00 98.44 106 TRP A CA 1
ATOM 854 C C . TRP A 1 106 ? -2.257 -6.179 -9.028 1.00 98.44 106 TRP A C 1
ATOM 856 O O . TRP A 1 106 ? -2.229 -6.462 -7.824 1.00 98.44 106 TRP A O 1
ATOM 866 N N . PRO A 1 107 ? -3.282 -5.496 -9.562 1.00 98.00 107 PRO A N 1
ATOM 867 C CA . PRO A 1 107 ? -4.542 -5.364 -8.853 1.00 98.00 107 PRO A CA 1
ATOM 868 C C . PRO A 1 107 ? -5.250 -6.723 -8.792 1.00 98.00 107 PRO A C 1
ATOM 870 O O . PRO A 1 107 ? -5.077 -7.578 -9.662 1.00 98.00 107 PRO A O 1
ATOM 873 N N . LYS A 1 108 ? -6.080 -6.915 -7.769 1.00 97.81 108 LYS A N 1
ATOM 874 C CA . LYS A 1 108 ? -6.977 -8.072 -7.641 1.00 97.81 108 LYS A CA 1
ATOM 875 C C . LYS A 1 108 ? -8.391 -7.558 -7.490 1.00 97.81 108 LYS A C 1
ATOM 877 O O . LYS A 1 108 ? -8.966 -7.607 -6.406 1.00 97.81 108 LYS A O 1
ATOM 882 N N . SER A 1 109 ? -8.894 -7.001 -8.586 1.00 97.44 109 SER A N 1
ATOM 883 C CA . SER A 1 109 ? -10.176 -6.318 -8.616 1.00 97.44 109 SER A CA 1
ATOM 884 C C . SER A 1 109 ? -11.199 -7.022 -9.498 1.00 97.44 109 SER A C 1
ATOM 886 O O . SER A 1 109 ? -10.854 -7.564 -10.547 1.00 97.44 109 SER A O 1
ATOM 888 N N . THR A 1 110 ? -12.474 -6.942 -9.126 1.00 96.06 110 THR A N 1
ATOM 889 C CA . THR A 1 110 ? -13.603 -7.245 -10.021 1.00 96.06 110 THR A CA 1
ATOM 890 C C . THR A 1 110 ? -13.929 -6.093 -10.980 1.00 96.06 110 THR A C 1
ATOM 892 O O . THR A 1 110 ? -14.760 -6.237 -11.881 1.00 96.06 110 THR A O 1
ATOM 895 N N . ARG A 1 111 ? -13.296 -4.930 -10.792 1.00 96.56 111 ARG A N 1
ATOM 896 C CA . ARG A 1 111 ? -13.602 -3.687 -11.498 1.00 96.56 111 ARG A CA 1
ATOM 897 C C . ARG A 1 111 ? -12.709 -3.494 -12.729 1.00 96.56 111 ARG A C 1
ATOM 899 O O . ARG A 1 111 ? -11.487 -3.508 -12.579 1.00 96.56 111 ARG A O 1
ATOM 906 N N . PRO A 1 112 ? -13.278 -3.247 -13.926 1.00 94.50 112 PRO A N 1
ATOM 907 C CA . PRO A 1 112 ? -12.502 -3.066 -15.158 1.00 94.50 112 PRO A CA 1
ATOM 908 C C . PRO A 1 112 ? -11.464 -1.939 -15.101 1.00 94.50 112 PRO A C 1
ATOM 910 O O . PRO A 1 112 ? -10.429 -2.023 -15.750 1.00 94.50 112 PRO A O 1
ATOM 913 N N . GLU A 1 113 ? -11.718 -0.891 -14.319 1.00 94.19 113 GLU A N 1
ATOM 914 C CA . GLU A 1 113 ? -10.793 0.224 -14.105 1.00 94.19 113 GLU A CA 1
ATOM 915 C C . GLU A 1 113 ? -9.517 -0.165 -13.326 1.00 94.19 113 GLU A C 1
ATOM 917 O O . GLU A 1 113 ? -8.530 0.567 -13.366 1.00 94.19 113 GLU A O 1
ATOM 922 N N . PHE A 1 114 ? -9.498 -1.330 -12.665 1.00 94.00 114 PHE A N 1
ATOM 923 C CA . PHE A 1 114 ? -8.378 -1.830 -11.862 1.00 94.00 114 PHE A CA 1
ATOM 924 C C . PHE A 1 114 ? -7.909 -3.217 -12.337 1.00 94.00 114 PHE A C 1
ATOM 926 O O . PHE A 1 114 ? -7.895 -4.171 -11.563 1.00 94.00 114 PHE A O 1
ATOM 933 N N . ILE A 1 115 ? -7.514 -3.338 -13.610 1.00 92.50 115 ILE A N 1
ATOM 934 C CA . ILE A 1 115 ? -7.025 -4.609 -14.195 1.00 92.50 115 ILE A CA 1
ATOM 935 C C . ILE A 1 115 ? -5.572 -4.564 -14.676 1.00 92.50 115 ILE A C 1
ATOM 937 O O . ILE A 1 115 ? -4.922 -5.603 -14.754 1.00 92.50 115 ILE A O 1
ATOM 941 N N . SER A 1 116 ? -5.057 -3.379 -15.009 1.00 95.44 116 SER A N 1
ATOM 942 C CA . SER A 1 116 ? -3.728 -3.247 -15.606 1.00 95.44 116 SER A CA 1
ATOM 943 C C . SER A 1 116 ? -2.637 -3.363 -14.537 1.00 95.44 116 SER A C 1
ATOM 945 O O . SER A 1 116 ? -2.661 -2.584 -13.579 1.00 95.44 116 SER A O 1
ATOM 947 N N . PRO A 1 117 ? -1.677 -4.294 -14.677 1.00 97.44 117 PRO A N 1
ATOM 948 C CA . PRO A 1 117 ? -0.530 -4.356 -13.788 1.00 97.44 117 PRO A CA 1
ATOM 949 C C . PRO A 1 117 ? 0.438 -3.204 -14.057 1.00 97.44 117 PRO A C 1
ATOM 951 O O . PRO A 1 117 ? 0.482 -2.645 -15.155 1.00 97.44 117 PRO A O 1
ATOM 954 N N . ILE A 1 118 ? 1.242 -2.882 -13.049 1.00 97.12 118 ILE A N 1
ATOM 955 C CA . ILE A 1 118 ? 2.301 -1.878 -13.146 1.00 97.12 118 ILE A CA 1
ATOM 956 C C . ILE A 1 118 ? 3.643 -2.589 -13.007 1.00 97.12 118 ILE A C 1
ATOM 958 O O . ILE A 1 118 ? 3.869 -3.276 -12.016 1.00 97.12 118 ILE A O 1
ATOM 962 N N . GLU A 1 119 ? 4.520 -2.448 -13.995 1.00 97.75 119 GLU A N 1
ATOM 963 C CA . GLU A 1 119 ? 5.893 -2.943 -13.885 1.00 97.75 119 GLU A CA 1
ATOM 964 C C . GLU A 1 119 ? 6.694 -2.076 -12.912 1.00 97.75 119 GLU A C 1
ATOM 966 O O . GLU A 1 119 ? 6.555 -0.850 -12.908 1.00 97.75 119 GLU A O 1
ATOM 971 N N . ILE A 1 120 ? 7.540 -2.712 -12.107 1.00 97.56 120 ILE A N 1
ATOM 972 C CA . ILE A 1 120 ? 8.461 -2.045 -11.188 1.00 97.56 120 ILE A CA 1
ATOM 973 C C . ILE A 1 120 ? 9.889 -2.580 -11.369 1.00 97.56 120 ILE A C 1
ATOM 975 O O . ILE A 1 120 ? 10.062 -3.692 -11.878 1.00 97.56 120 ILE A O 1
ATOM 979 N N . PRO A 1 121 ? 10.916 -1.813 -10.951 1.00 96.19 121 PRO A N 1
ATOM 980 C CA . PRO A 1 121 ? 12.291 -2.301 -10.890 1.00 96.19 121 PRO A CA 1
ATOM 981 C C . PRO A 1 121 ? 12.417 -3.557 -10.014 1.00 96.19 121 PRO A C 1
ATOM 983 O O . PRO A 1 121 ? 11.532 -3.820 -9.189 1.00 96.19 121 PRO A O 1
ATOM 986 N N . PRO A 1 122 ? 13.500 -4.332 -10.157 1.00 96.12 122 PRO A N 1
ATOM 987 C CA . PRO A 1 122 ? 13.762 -5.453 -9.269 1.00 96.12 122 PRO A CA 1
ATOM 988 C C . PRO A 1 122 ? 14.131 -4.974 -7.844 1.00 96.12 122 PRO A C 1
ATOM 990 O O . PRO A 1 122 ? 14.478 -3.805 -7.662 1.00 96.12 122 PRO A O 1
ATOM 993 N N . PRO A 1 123 ? 14.039 -5.841 -6.816 1.00 94.56 123 PRO A N 1
ATOM 994 C CA . PRO A 1 123 ? 14.179 -5.453 -5.411 1.00 94.56 123 PRO A CA 1
ATOM 995 C C . PRO A 1 123 ? 15.520 -4.820 -5.043 1.00 94.56 123 PRO A C 1
ATOM 997 O O . PRO A 1 123 ? 15.571 -3.997 -4.134 1.00 94.56 123 PRO A O 1
ATOM 1000 N N . GLU A 1 124 ? 16.598 -5.176 -5.742 1.00 94.19 124 GLU A N 1
ATOM 1001 C CA . GLU A 1 124 ? 17.920 -4.565 -5.577 1.00 94.19 124 GLU A CA 1
ATOM 1002 C C . GLU A 1 124 ? 17.951 -3.058 -5.876 1.00 94.19 124 GLU A C 1
ATOM 1004 O O . GLU A 1 124 ? 18.823 -2.362 -5.357 1.00 94.19 124 GLU A O 1
ATOM 1009 N N . ASP A 1 125 ? 16.985 -2.560 -6.651 1.00 94.19 125 ASP A N 1
ATOM 1010 C CA . ASP A 1 125 ? 16.860 -1.154 -7.037 1.00 94.19 125 ASP A CA 1
ATOM 1011 C C . ASP A 1 125 ? 15.786 -0.409 -6.218 1.00 94.19 125 ASP A C 1
ATOM 1013 O O . ASP A 1 125 ? 15.492 0.758 -6.490 1.00 94.19 125 ASP A O 1
ATOM 1017 N N . TRP A 1 126 ? 15.153 -1.061 -5.234 1.00 94.38 126 TRP A N 1
ATOM 1018 C CA . TRP A 1 126 ? 14.136 -0.417 -4.399 1.00 94.38 126 TRP A CA 1
ATOM 1019 C C . TRP A 1 126 ? 14.773 0.479 -3.339 1.00 94.38 126 TRP A C 1
ATOM 1021 O O . TRP A 1 126 ? 15.675 0.067 -2.608 1.00 94.38 126 TRP A O 1
ATOM 1031 N N . ASP A 1 127 ? 14.232 1.689 -3.183 1.00 90.94 127 ASP A N 1
ATOM 1032 C CA . ASP A 1 127 ? 14.502 2.477 -1.984 1.00 90.94 127 ASP A CA 1
ATOM 1033 C C . ASP A 1 127 ? 13.812 1.815 -0.784 1.00 90.94 127 ASP A C 1
ATOM 1035 O O . ASP A 1 127 ? 12.614 1.531 -0.803 1.00 90.94 127 ASP A O 1
ATOM 1039 N N . THR A 1 128 ? 14.590 1.544 0.260 1.00 84.25 128 THR A N 1
ATOM 1040 C CA . THR A 1 128 ? 14.091 0.934 1.501 1.00 84.25 128 THR A CA 1
ATOM 1041 C C . THR A 1 128 ? 13.485 1.966 2.450 1.00 84.25 128 THR A C 1
ATOM 1043 O O . THR A 1 128 ? 12.808 1.599 3.418 1.00 84.25 128 THR A O 1
ATOM 1046 N N . GLN A 1 129 ? 13.721 3.253 2.186 1.00 85.31 129 GLN A N 1
ATOM 1047 C CA . GLN A 1 129 ? 13.092 4.358 2.888 1.00 85.31 129 GLN A CA 1
ATOM 1048 C C . GLN A 1 129 ? 11.824 4.801 2.150 1.00 85.31 129 GLN A C 1
ATOM 1050 O O . GLN A 1 129 ? 11.791 4.829 0.918 1.00 85.31 129 GLN A O 1
ATOM 1055 N N . PRO A 1 130 ? 10.757 5.163 2.884 1.00 83.56 130 PRO A N 1
ATOM 1056 C CA . PRO A 1 130 ? 9.579 5.736 2.259 1.00 83.56 130 PRO A CA 1
ATOM 1057 C C . PRO A 1 130 ? 9.945 7.065 1.577 1.00 83.56 130 PRO A C 1
ATOM 1059 O O . PRO A 1 130 ? 10.755 7.835 2.108 1.00 83.56 130 PRO A O 1
ATOM 1062 N N . PRO A 1 131 ? 9.348 7.360 0.411 1.00 88.31 131 PRO A N 1
ATOM 1063 C CA . PRO A 1 131 ? 9.614 8.603 -0.293 1.00 88.31 131 PRO A CA 1
ATOM 1064 C C . PRO A 1 131 ? 9.159 9.783 0.579 1.00 88.31 131 PRO A C 1
ATOM 1066 O O . PRO A 1 131 ? 8.190 9.683 1.323 1.00 88.31 131 PRO A O 1
ATOM 1069 N N . THR A 1 132 ? 9.853 10.917 0.517 1.00 86.50 132 THR A N 1
ATOM 1070 C CA . THR A 1 132 ? 9.514 12.132 1.287 1.00 86.50 132 THR A CA 1
ATOM 1071 C C . THR A 1 132 ? 9.154 13.283 0.352 1.00 86.50 132 THR A C 1
ATOM 1073 O O . THR A 1 132 ? 9.319 13.188 -0.863 1.00 86.50 132 THR A O 1
ATOM 1076 N N . ALA A 1 133 ? 8.618 14.385 0.881 1.00 79.19 133 ALA A N 1
ATOM 1077 C CA . ALA A 1 133 ? 8.312 15.549 0.050 1.00 79.19 133 ALA A CA 1
ATOM 1078 C C . ALA A 1 133 ? 9.569 16.031 -0.707 1.00 79.19 133 ALA A C 1
ATOM 1080 O O . ALA A 1 133 ? 10.601 16.300 -0.096 1.00 79.19 133 ALA A O 1
ATOM 1081 N N . GLY A 1 134 ? 9.469 16.147 -2.036 1.00 81.06 134 GLY A N 1
ATOM 1082 C CA . GLY A 1 134 ? 10.578 16.555 -2.911 1.00 81.06 134 GLY A CA 1
ATOM 1083 C C . GLY A 1 134 ? 11.457 15.415 -3.442 1.00 81.06 134 GLY A C 1
ATOM 1084 O O . GLY A 1 134 ? 12.428 15.684 -4.146 1.00 81.06 134 GLY A O 1
ATOM 1085 N N . VAL A 1 135 ? 11.126 14.159 -3.133 1.00 88.50 135 VAL A N 1
ATOM 1086 C CA . VAL A 1 135 ? 11.737 12.976 -3.758 1.00 88.50 135 VAL A CA 1
ATOM 1087 C C . VAL A 1 135 ? 11.420 12.902 -5.259 1.00 88.50 135 VAL A C 1
ATOM 1089 O O . VAL A 1 135 ? 10.458 13.508 -5.738 1.00 88.50 135 VAL A O 1
ATOM 1092 N N . ALA A 1 136 ? 12.234 12.157 -6.008 1.00 90.25 136 ALA A N 1
ATOM 1093 C CA . ALA A 1 136 ? 12.020 11.937 -7.431 1.00 90.25 136 ALA A CA 1
ATOM 1094 C C . ALA A 1 136 ? 10.670 11.255 -7.711 1.00 90.25 136 ALA A C 1
ATOM 1096 O O . ALA A 1 136 ? 10.204 10.405 -6.945 1.00 90.25 136 ALA A O 1
ATOM 1097 N N . GLU A 1 137 ? 10.066 11.604 -8.846 1.00 93.88 137 GLU A N 1
ATOM 1098 C CA . GLU A 1 137 ? 8.889 10.900 -9.344 1.00 93.88 137 GLU A CA 1
ATOM 1099 C C . GLU A 1 137 ? 9.197 9.420 -9.565 1.00 93.88 137 GLU A C 1
ATOM 1101 O O . GLU A 1 137 ? 10.291 9.052 -9.998 1.00 93.88 137 GLU A O 1
ATOM 1106 N N . GLY A 1 138 ? 8.224 8.563 -9.270 1.00 94.38 138 GLY A N 1
ATOM 1107 C CA . GLY A 1 138 ? 8.432 7.127 -9.370 1.00 94.38 138 GLY A CA 1
ATOM 1108 C C . GLY A 1 138 ? 7.458 6.312 -8.541 1.00 94.38 138 GLY A C 1
ATOM 1109 O O . GLY A 1 138 ? 6.433 6.809 -8.069 1.00 94.38 138 GLY A O 1
ATOM 1110 N N . ILE A 1 139 ? 7.789 5.032 -8.397 1.00 96.00 139 ILE A N 1
ATOM 1111 C CA . ILE A 1 139 ? 7.021 4.051 -7.634 1.00 96.00 139 ILE A CA 1
ATOM 1112 C C . ILE A 1 139 ? 7.944 3.450 -6.587 1.00 96.00 139 ILE A C 1
ATOM 1114 O O . ILE A 1 139 ? 9.005 2.931 -6.921 1.00 96.00 139 ILE A O 1
ATOM 1118 N N . TYR A 1 140 ? 7.506 3.502 -5.337 1.00 96.69 140 TYR A N 1
ATOM 1119 C CA . TYR A 1 140 ? 8.263 3.058 -4.178 1.00 96.69 140 TYR A CA 1
ATOM 1120 C C . TYR A 1 140 ? 7.496 1.944 -3.484 1.00 96.69 140 TYR A C 1
ATOM 1122 O O . TYR A 1 140 ? 6.304 2.095 -3.207 1.00 96.69 140 TYR A O 1
ATOM 1130 N N . ILE A 1 141 ? 8.160 0.830 -3.188 1.00 97.62 141 ILE A N 1
ATOM 1131 C CA . ILE A 1 141 ? 7.602 -0.200 -2.311 1.00 97.62 141 ILE A CA 1
ATOM 1132 C C . ILE A 1 141 ? 7.964 0.184 -0.884 1.00 97.62 141 ILE A C 1
ATOM 1134 O O . ILE A 1 141 ? 9.135 0.235 -0.539 1.00 97.62 141 ILE A O 1
ATOM 1138 N N . ILE A 1 142 ? 6.968 0.491 -0.056 1.00 97.06 142 ILE A N 1
ATOM 1139 C CA . ILE A 1 142 ? 7.215 1.069 1.276 1.00 97.06 142 ILE A CA 1
ATOM 1140 C C . ILE A 1 142 ? 6.966 0.078 2.412 1.00 97.06 142 ILE A C 1
ATOM 1142 O O . ILE A 1 142 ? 7.486 0.251 3.515 1.00 97.06 142 ILE A O 1
ATOM 1146 N N . ALA A 1 143 ? 6.167 -0.961 2.163 1.00 97.94 143 ALA A N 1
ATOM 1147 C CA . ALA A 1 143 ? 5.837 -1.965 3.163 1.00 97.94 143 ALA A CA 1
ATOM 1148 C C . ALA A 1 143 ? 5.330 -3.270 2.535 1.00 97.94 143 ALA A C 1
ATOM 1150 O O . ALA A 1 143 ? 4.822 -3.284 1.411 1.00 97.94 143 ALA A O 1
ATOM 1151 N N . VAL A 1 144 ? 5.409 -4.357 3.300 1.00 98.38 144 VAL A N 1
ATOM 1152 C CA . VAL A 1 144 ? 4.848 -5.672 2.959 1.00 98.38 144 VAL A CA 1
ATOM 1153 C C . VAL A 1 144 ? 3.684 -5.975 3.897 1.00 98.38 144 VAL A C 1
ATOM 1155 O O . VAL A 1 144 ? 3.779 -5.765 5.105 1.00 98.38 144 VAL A O 1
ATOM 1158 N N . VAL A 1 145 ? 2.571 -6.472 3.359 1.00 98.31 145 VAL A N 1
ATOM 1159 C CA . VAL A 1 145 ? 1.424 -6.914 4.160 1.00 98.31 145 VAL A CA 1
ATOM 1160 C C . VAL A 1 145 ? 1.783 -8.228 4.850 1.00 98.31 145 VAL A C 1
ATOM 1162 O O . VAL A 1 145 ? 2.031 -9.238 4.195 1.00 98.31 145 VAL A O 1
ATOM 1165 N N . VAL A 1 146 ? 1.778 -8.221 6.181 1.00 97.25 146 VAL A N 1
ATOM 1166 C CA . VAL A 1 146 ? 2.102 -9.386 7.027 1.00 97.25 146 VAL A CA 1
ATOM 1167 C C . VAL A 1 146 ? 0.875 -9.964 7.729 1.00 97.25 146 VAL A C 1
ATOM 1169 O O . VAL A 1 146 ? 0.936 -11.027 8.342 1.00 97.25 146 VAL A O 1
ATOM 1172 N N . GLY A 1 147 ? -0.265 -9.285 7.618 1.00 95.88 147 GLY A N 1
ATOM 1173 C CA . GLY A 1 147 ? -1.561 -9.808 8.015 1.00 95.88 147 GLY A CA 1
ATOM 1174 C C . GLY A 1 147 ? -2.687 -8.849 7.657 1.00 95.88 147 GLY A C 1
ATOM 1175 O O . GLY A 1 147 ? -2.458 -7.729 7.203 1.00 95.88 147 GLY A O 1
ATOM 1176 N N . SER A 1 148 ? -3.923 -9.289 7.855 1.00 96.25 148 SER A N 1
ATOM 1177 C CA . SER A 1 148 ? -5.099 -8.447 7.649 1.00 96.25 148 SER A CA 1
ATOM 1178 C C . SER A 1 148 ? -6.182 -8.766 8.672 1.00 96.25 148 SER A C 1
ATOM 1180 O O . SER A 1 148 ? -6.224 -9.861 9.233 1.00 96.25 148 SER A O 1
ATOM 1182 N N . TYR A 1 149 ? -7.041 -7.787 8.928 1.00 93.69 149 TYR A N 1
ATOM 1183 C CA . TYR A 1 149 ? -8.171 -7.882 9.836 1.00 93.69 149 TYR A CA 1
ATOM 1184 C C . TYR A 1 149 ? -9.415 -7.293 9.171 1.00 93.69 149 TYR A C 1
ATOM 1186 O O . TYR A 1 149 ? -9.372 -6.215 8.574 1.00 93.69 149 TYR A O 1
ATOM 1194 N N . ARG A 1 150 ? -10.540 -7.997 9.304 1.00 90.69 150 ARG A N 1
ATOM 1195 C CA . ARG A 1 150 ? -11.855 -7.540 8.858 1.00 90.69 150 ARG A CA 1
ATOM 1196 C C . ARG A 1 150 ? 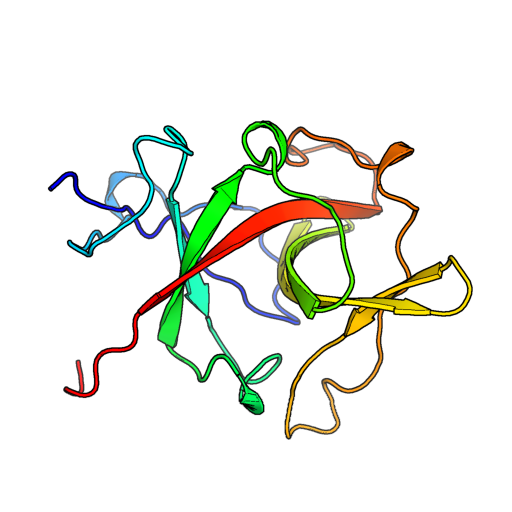-12.872 -7.805 9.958 1.00 90.69 150 ARG A C 1
ATOM 1198 O O . ARG A 1 150 ? -13.038 -8.945 10.383 1.00 90.69 150 ARG A O 1
ATOM 1205 N N . SER A 1 151 ? -13.555 -6.753 10.404 1.00 83.69 151 SER A N 1
ATOM 1206 C CA . SER A 1 151 ? -14.724 -6.907 11.270 1.00 83.69 151 SER A CA 1
ATOM 1207 C C . SER A 1 151 ? -15.909 -7.388 10.435 1.00 83.69 151 SER A C 1
ATOM 1209 O O . SER A 1 151 ? -16.242 -6.772 9.427 1.00 83.69 151 SER A O 1
ATOM 1211 N N . GLU A 1 152 ? -16.560 -8.464 10.872 1.00 83.56 152 GLU A N 1
ATOM 1212 C CA . GLU A 1 152 ? -17.840 -8.921 10.307 1.00 83.56 152 GLU A CA 1
ATOM 1213 C C . GLU A 1 152 ? -19.037 -8.179 10.929 1.00 83.56 152 GLU A C 1
ATOM 1215 O O . GLU A 1 152 ? -20.156 -8.244 10.424 1.00 83.56 152 GLU A O 1
ATOM 1220 N N . ILE A 1 153 ? -18.811 -7.461 12.035 1.00 75.25 153 ILE A N 1
ATOM 1221 C CA . ILE A 1 153 ? -19.817 -6.592 12.643 1.00 75.25 153 ILE A CA 1
ATOM 1222 C C . ILE A 1 153 ? -19.738 -5.231 11.939 1.00 75.25 153 ILE A C 1
ATOM 1224 O O . ILE A 1 153 ? -18.651 -4.638 11.925 1.00 75.25 153 ILE A O 1
ATOM 1228 N N . PRO A 1 154 ? -20.849 -4.729 11.368 1.00 58.72 154 PRO A N 1
ATOM 1229 C CA . PRO A 1 154 ? -20.907 -3.385 10.811 1.00 58.72 154 PRO A CA 1
ATOM 1230 C C . PRO A 1 154 ? -20.564 -2.347 11.885 1.00 58.72 154 PRO A C 1
ATOM 1232 O O . PRO A 1 154 ? -21.157 -2.363 12.963 1.00 58.72 154 PRO A O 1
ATOM 1235 N N . SER A 1 155 ? -19.600 -1.477 11.578 1.00 57.34 155 SER A N 1
ATOM 1236 C CA . SER A 1 155 ? -19.295 -0.252 12.332 1.00 57.34 155 SER A CA 1
ATOM 1237 C C . SER A 1 155 ? -20.396 0.788 12.178 1.00 57.34 155 SER A C 1
ATOM 1239 O O . SER A 1 155 ? -20.789 0.992 11.001 1.00 57.34 155 SER A O 1
#

Radius of gyration: 14.89 Å; chains: 1; bounding box: 39×31×40 Å

InterPro domains:
  IPR015927 Peptidase S24/S26A/S26B/S26C [PF00717] (6-110)
  IPR036286 LexA/Signal peptidase-like superfamily [SSF51306] (7-148)

Organism: NCBI:txid182270

pLDDT: mean 94.09, std 6.06, range [57.34, 98.75]

Foldseek 3Di:
DDKAKAFEAQDPPDWALDPGDDPVPIDTDDDDDVCVQAVPWHKHFYDDFQACVPANHRKIFTWHWLLSDPDDDAFFWKFWKWFDDPQIIRTHIFTWHQDPNWTWGAGNGPDPVNGDIDTDDPPVPADSDDDHGPGDGDMHGTTTGPDIDDDPDDD

Secondary structure (DSSP, 8-state):
---EEEEEEE-TT--BS-SS--TTT-EEE-----TTT-TT-EEEEE-SSTTTTTS-TTPEEEEEEGGG--S---TT-EEEEEEEETTEEEEEEEEEEEETTEEEEE---SSGGG---EEE--GGG--SSPP-TTPPSEEEEEEEEEEEE--SS--

=== Feature glossary ===
The record interleaves many kinds of information about one protein. Here is each kind framed as the question it answers.

Q: What known structures does this most resemble?
A: Structural nearest neighbors (via Foldseek easy-search vs the PDB). Reported per hit: target PDB id, E-value, and alignment TM-score. A TM-score above ~0.5 is the conventional threshold for 'same fold'.

Q: Where is each backbone atom in 3D?
A: The mmCIF table is the protein's shape written out atom by atom. For each backbone N, Cα, C, and carbonyl O, it records an (x, y, z) coordinate triple in Å plus the residue type, chain letter, and residue number.

Q: What are the backbone torsion angles?
A: The φ/ψ torsion pair specifies the backbone conformation at each residue. φ rotates about the N–Cα bond, ψ about the Cα–C bond. Steric clashes forbid most of the (φ, ψ) plane — the allowed regions (α-helix basin, β-sheet basin, left-handed helix) are the Ramachandran-allowed regions.

Q: Which residues are buried vs exposed?
A: Solvent-accessible surface area (SASA) is the area in Å² traced out by the centre of a 1.4 Å probe sphere (a water molecule) rolled over the protein's van der Waals surface (Shrake–Rupley / Lee–Richards construction). Buried residues have near-zero SASA; fully exposed residues can exceed 200 Å². The total SASA scales roughly with the number of surface residues.

Q: How confident is the AlphaFold model at each residue?
A: pLDDT is the predicted lDDT-Cα score: AlphaFold's confidence that the local environment of each residue (all inter-atomic distances within 15 Å) is correctly placed. It is a per-residue number between 0 and 100, with higher meaning more reliable.

Q: What does the local fold look like, residue by residue?
A: 3Di is Foldseek's structural alphabet. Each residue is assigned one of twenty discrete states based on how its Cα sits relative to its spatial (not sequential) neighbors. Aligning 3Di strings finds structural homologs roughly as well as full 3D superposition, but orders of magnitude faster.

Q: How big and how compact is the whole molecule?
A: Radius of gyration (Rg) is the root-mean-square distance of Cα atoms from their centroid — a single number for overall size and compactness. A globular domain of N residues has Rg ≈ 2.2·N^0.38 Å; an extended or disordered chain has a much larger Rg. The Cα contact count is the number of residue pairs whose Cα atoms are within 8 Å and are more than four positions apart in sequence — a standard proxy for tertiary packing density. The bounding box is the smallest axis-aligned box enclosing all Cα atoms.

Q: Which residues are in helices, strands, or loops?
A: DSSP 8-state secondary structure assigns each residue one of H (α-helix), G (3₁₀-helix), I (π-helix), E (extended β-strand), B (isolated β-bridge), T (hydrogen-bonded turn), S (bend), or '-' (coil). The assignment is computed from backbone hydrogen-bond geometry via the Kabsch–Sander algorithm.

Q: How mobile is each atom in the crystal?
A: Crystallographic B-factors measure how much each atom's electron density is smeared out, in Å². They rise in mobile loops and surface residues and fall in the buried interior. In AlphaFold models this column is repurposed to hold pLDDT instead.

Q: What if only a Cα trace is available?
A: P-SEA three-state annotation labels each residue as helix, strand, or coil based purely on the geometry of the Cα trace. It serves as a fallback when the full backbone (and thus DSSP) is unavailable.

Q: What family and function is it annotated with?
A: Database cross-references. InterPro integrates a dozen domain/family signature databases into unified entries with residue-range hits. GO terms attach function/process/location labels with evidence codes. CATH codes position the fold in a four-level structural taxonomy. Organism is the NCBI-taxonomy species name.

Q: Are the domains correctly placed relative to each other?
A: Predicted Aligned Error (PAE) is an AlphaFold confidence matrix: entry (i, j) is the expected error in the position of residue j, in ångströms, when the prediction is superimposed on the true structure at residue i. Low PAE within a block of residues means that block is internally rigid and well-predicted; high PAE between two blocks means their relative placement is uncertain even if each block individually is confident.

Q: What do the diagnostic plots show?
A: Three diagnostic plots accompany the record. The Cα contact map visualizes the tertiary structure as a 2D adjacency matrix (8 Å cutoff, sequence-local contacts suppressed). The Ramachandran plot shows the distribution of backbone (φ, ψ) torsions, with points in the α and β basins reflecting secondary structure content. The PAE plot shows AlphaFold's inter-residue confidence as a color matrix.

Q: What is the amino-acid chain?
A: Primary structure: the covalent order of the twenty standard amino acids along the backbone. Two proteins with the same sequence will (almost always) fold to the same structure; two with 30% identity often share a fold but not the details.

Q: What do the rendered images show?
A: The six renders are orthographic views along the three Cartesian axes in both directions. Representation (cartoon, sticks, or surface) and color scheme (sequence-rainbow or by-chain) vary across proteins so the training set covers all the common visualization conventions.